Protein AF-A0A4Q5YFW1-F1 (afdb_monomer_lite)

Secondary structure (DSSP, 8-state):
---SSSSSSTTSS-TTSS---HHHHHHHHHHTTS-----S--PPPSS-TT----EEE-TT-SSS-TT----EE---TT-----SS-EEEEEEE-------SSGGGGGG--EEEEEPTTS-EEEEE-PPTT--S--TT-EE--

Structure (mmCIF, N/CA/C/O backbone):
data_AF-A0A4Q5YFW1-F1
#
_entry.id   AF-A0A4Q5YFW1-F1
#
loop_
_atom_site.group_PDB
_atom_site.id
_atom_site.type_symbol
_atom_site.label_atom_id
_atom_site.label_alt_id
_atom_site.label_comp_id
_atom_site.label_asym_id
_atom_site.label_entity_id
_atom_site.label_seq_id
_atom_site.pdbx_PDB_ins_code
_atom_site.Cartn_x
_atom_site.Cartn_y
_atom_site.Cartn_z
_atom_site.occupancy
_atom_site.B_iso_or_equiv
_atom_site.auth_seq_id
_atom_site.auth_comp_id
_atom_site.auth_asym_id
_atom_site.auth_atom_id
_atom_site.pdbx_PDB_model_num
ATOM 1 N N . MET A 1 1 ? 57.303 20.966 5.100 1.00 48.50 1 MET A N 1
ATOM 2 C CA . MET A 1 1 ? 56.445 20.253 4.125 1.00 48.50 1 MET A CA 1
ATOM 3 C C . MET A 1 1 ? 55.727 19.110 4.841 1.00 48.50 1 MET A C 1
ATOM 5 O O . MET A 1 1 ? 56.249 18.009 4.891 1.00 48.50 1 MET A O 1
ATOM 9 N N . ARG A 1 2 ? 54.606 19.377 5.527 1.00 53.91 2 ARG A N 1
ATOM 10 C CA . ARG A 1 2 ? 53.970 18.397 6.439 1.00 53.91 2 ARG A CA 1
ATOM 11 C C . ARG A 1 2 ? 52.435 18.460 6.425 1.00 53.91 2 ARG A C 1
ATOM 13 O O . ARG A 1 2 ? 51.798 18.201 7.434 1.00 53.91 2 ARG A O 1
ATOM 20 N N . TYR A 1 3 ? 51.860 18.816 5.273 1.00 54.12 3 TYR A N 1
ATOM 21 C CA . TYR A 1 3 ? 50.413 18.996 5.085 1.00 54.12 3 TYR A CA 1
ATOM 22 C C . TYR A 1 3 ? 49.908 18.410 3.754 1.00 54.12 3 TYR A C 1
ATOM 24 O O . TYR A 1 3 ? 49.067 19.005 3.096 1.00 54.12 3 TYR A O 1
ATOM 32 N N . VAL A 1 4 ? 50.429 17.256 3.320 1.00 53.16 4 VAL A N 1
ATOM 33 C CA . VAL A 1 4 ? 49.951 16.573 2.090 1.00 53.16 4 VAL A CA 1
ATOM 34 C C . VAL A 1 4 ? 49.457 15.153 2.398 1.00 53.16 4 VAL A C 1
ATOM 36 O O . VAL A 1 4 ? 49.486 14.264 1.562 1.00 53.16 4 VAL A O 1
ATOM 39 N N . TRP A 1 5 ? 49.001 14.914 3.629 1.00 46.31 5 TRP A N 1
ATOM 40 C CA . TRP A 1 5 ? 48.527 13.593 4.061 1.00 46.31 5 TRP A CA 1
ATOM 41 C C . TRP A 1 5 ? 47.205 13.672 4.830 1.00 46.31 5 TRP A C 1
ATOM 43 O O . TRP A 1 5 ? 47.001 12.984 5.817 1.00 46.31 5 TRP A O 1
ATOM 53 N N . PHE A 1 6 ? 46.300 14.557 4.402 1.00 49.78 6 PHE A N 1
ATOM 54 C CA . PHE A 1 6 ? 44.936 14.619 4.950 1.00 49.78 6 PHE A CA 1
ATOM 55 C C . PHE A 1 6 ? 43.827 14.653 3.888 1.00 49.78 6 PHE A C 1
ATOM 57 O O . PHE A 1 6 ? 42.657 14.756 4.236 1.00 49.78 6 PHE A O 1
ATOM 64 N N . LEU A 1 7 ? 44.154 14.507 2.599 1.00 51.06 7 LEU A N 1
ATOM 65 C CA . LEU A 1 7 ? 43.177 14.621 1.504 1.00 51.06 7 LEU A CA 1
ATOM 66 C C . LEU A 1 7 ? 42.871 13.309 0.760 1.00 51.06 7 LEU A C 1
ATOM 68 O O . LEU A 1 7 ? 42.288 13.345 -0.316 1.00 51.06 7 LEU A O 1
ATOM 72 N N . LEU A 1 8 ? 43.219 12.146 1.321 1.00 51.38 8 LEU A N 1
ATOM 73 C CA . LEU A 1 8 ? 43.038 10.847 0.651 1.00 51.38 8 LEU A CA 1
ATOM 74 C C . LEU A 1 8 ? 42.397 9.763 1.537 1.00 51.38 8 LEU A C 1
ATOM 76 O O . LEU A 1 8 ? 42.775 8.601 1.464 1.00 51.38 8 LEU A O 1
ATOM 80 N N . VAL A 1 9 ? 41.417 10.112 2.381 1.00 51.78 9 VAL A N 1
ATOM 81 C CA . VAL A 1 9 ? 40.649 9.096 3.148 1.00 51.78 9 VAL A CA 1
ATOM 82 C C . VAL A 1 9 ? 39.121 9.254 3.044 1.00 51.78 9 VAL A C 1
ATOM 84 O O . VAL A 1 9 ? 38.375 8.368 3.445 1.00 51.78 9 VAL A O 1
ATOM 87 N N . SER A 1 10 ? 38.586 10.311 2.434 1.00 52.56 10 SER A N 1
ATOM 88 C CA . SER A 1 10 ? 37.144 10.605 2.525 1.00 52.56 10 SER A CA 1
ATOM 89 C C . SER A 1 10 ? 36.232 9.981 1.452 1.00 52.56 10 SER A C 1
ATOM 91 O O . SER A 1 10 ? 35.045 10.291 1.445 1.00 52.56 10 SER A O 1
ATOM 93 N N . VAL A 1 11 ? 36.706 9.090 0.567 1.00 52.72 11 VAL A N 1
ATOM 94 C CA . VAL A 1 11 ? 35.897 8.640 -0.599 1.00 52.72 11 VAL A CA 1
ATOM 95 C C . VAL A 1 11 ? 35.418 7.173 -0.543 1.00 52.72 11 VAL A C 1
ATOM 97 O O . VAL A 1 11 ? 34.715 6.725 -1.441 1.00 52.72 11 VAL A O 1
ATOM 100 N N . LEU A 1 12 ? 35.677 6.407 0.525 1.00 51.03 12 LEU A N 1
ATOM 101 C CA . LEU A 1 12 ? 35.387 4.954 0.538 1.00 51.03 12 LEU A CA 1
ATOM 102 C C . LEU A 1 12 ? 34.312 4.456 1.528 1.00 51.03 12 LEU A C 1
ATOM 104 O O . LEU A 1 12 ? 34.336 3.287 1.896 1.00 51.03 12 LEU A O 1
ATOM 108 N N . LEU A 1 13 ? 33.331 5.271 1.944 1.00 48.50 13 LEU A N 1
ATOM 109 C CA . LEU A 1 13 ? 32.327 4.839 2.947 1.00 48.50 13 LEU A CA 1
ATOM 110 C C . LEU A 1 13 ? 30.852 5.168 2.629 1.00 48.50 13 LEU A C 1
ATOM 112 O O . LEU A 1 13 ? 30.085 5.463 3.542 1.00 48.50 13 LEU A O 1
ATOM 116 N N . VAL A 1 14 ? 30.400 5.105 1.368 1.00 51.75 14 VAL A N 1
ATOM 117 C CA . VAL A 1 14 ? 28.965 5.356 1.054 1.00 51.75 14 VAL A CA 1
ATOM 118 C C . VAL A 1 14 ? 28.276 4.224 0.275 1.00 51.75 14 VAL A C 1
ATOM 120 O O . VAL A 1 14 ? 27.097 4.326 -0.056 1.00 51.75 14 VAL A O 1
ATOM 123 N N . SER A 1 15 ? 28.930 3.088 0.020 1.00 48.44 15 SER A N 1
ATOM 124 C CA . SER A 1 15 ? 28.307 2.026 -0.792 1.00 48.44 15 SER A CA 1
ATOM 125 C C . SER A 1 15 ? 27.274 1.147 -0.061 1.00 48.44 15 SER A C 1
ATOM 127 O O . SER A 1 15 ? 26.542 0.426 -0.733 1.00 48.44 15 SER A O 1
ATOM 129 N N . CYS A 1 16 ? 27.112 1.238 1.267 1.00 55.47 16 CYS A N 1
ATOM 130 C CA . CYS A 1 16 ? 26.327 0.243 2.028 1.00 55.47 16 CYS A CA 1
ATOM 131 C C . CYS A 1 16 ? 25.064 0.740 2.767 1.00 55.47 16 CYS A C 1
ATOM 133 O O . CYS A 1 16 ? 24.565 0.035 3.639 1.00 55.47 16 CYS A O 1
ATOM 135 N N . ALA A 1 17 ? 24.508 1.925 2.491 1.00 60.66 17 ALA A N 1
ATOM 136 C CA . ALA A 1 17 ? 23.583 2.535 3.469 1.00 60.66 17 ALA A CA 1
ATOM 137 C C . ALA A 1 17 ? 22.068 2.484 3.173 1.00 60.66 17 ALA A C 1
ATOM 139 O O . ALA A 1 17 ? 21.285 2.978 3.990 1.00 60.66 17 ALA A O 1
ATOM 140 N N . VAL A 1 18 ? 21.617 1.951 2.031 1.00 71.06 18 VAL A N 1
ATOM 141 C CA . VAL A 1 18 ? 20.203 2.103 1.625 1.00 71.06 18 VAL A CA 1
ATOM 142 C C . VAL A 1 18 ? 19.410 0.805 1.745 1.00 71.06 18 VAL A C 1
ATOM 144 O O . VAL A 1 18 ? 18.538 0.708 2.603 1.00 71.06 18 VAL A O 1
ATOM 147 N N . SER A 1 19 ? 19.691 -0.177 0.891 1.00 79.00 19 SER A N 1
ATOM 148 C CA . SER A 1 19 ? 19.055 -1.489 0.939 1.00 79.00 19 SER A CA 1
ATOM 149 C C . SER A 1 19 ? 19.903 -2.506 0.163 1.00 79.00 19 SER A C 1
ATOM 151 O O . SER A 1 19 ? 20.396 -2.189 -0.925 1.00 79.00 19 SER A O 1
ATOM 153 N N . ASN A 1 20 ? 20.075 -3.684 0.760 1.00 83.81 20 ASN A N 1
ATOM 154 C CA . ASN A 1 20 ? 20.799 -4.855 0.270 1.00 83.81 20 ASN A CA 1
ATOM 155 C C . ASN A 1 20 ? 19.856 -5.896 -0.359 1.00 83.81 20 ASN A C 1
ATOM 157 O O . ASN A 1 20 ? 20.295 -6.996 -0.685 1.00 83.81 20 ASN A O 1
ATOM 161 N N . ASN A 1 21 ? 18.573 -5.564 -0.532 1.00 86.88 21 ASN A N 1
ATOM 162 C CA . ASN A 1 21 ? 17.611 -6.447 -1.174 1.00 86.88 21 ASN A CA 1
ATOM 163 C C . ASN A 1 21 ? 18.027 -6.685 -2.635 1.00 86.88 21 ASN A C 1
ATOM 165 O O . ASN A 1 21 ? 18.178 -5.696 -3.360 1.00 86.88 21 ASN A O 1
ATOM 169 N N . PRO A 1 22 ? 18.162 -7.936 -3.108 1.00 86.88 22 PRO A N 1
ATOM 170 C CA . PRO A 1 22 ? 18.521 -8.204 -4.502 1.00 86.88 22 PRO A CA 1
ATOM 171 C C . PRO A 1 22 ? 17.495 -7.639 -5.501 1.00 86.88 22 PRO A C 1
ATOM 173 O O . PRO A 1 22 ? 17.874 -7.163 -6.569 1.00 86.88 22 PRO A O 1
ATOM 176 N N 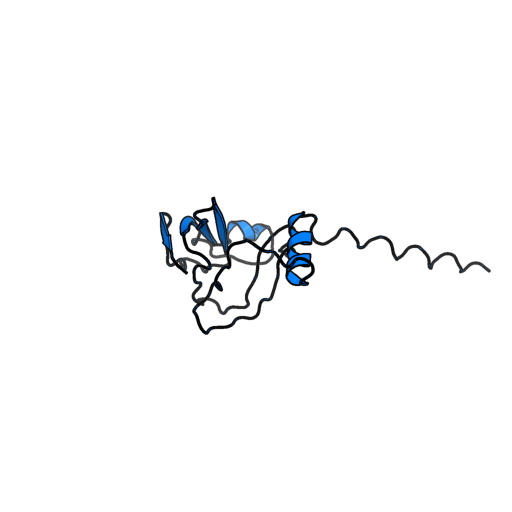. ILE A 1 23 ? 16.214 -7.556 -5.120 1.00 90.06 23 ILE A N 1
ATOM 177 C CA . ILE A 1 23 ? 15.138 -7.000 -5.964 1.00 90.06 23 ILE A CA 1
ATOM 178 C C . ILE A 1 23 ? 15.339 -5.493 -6.203 1.00 90.06 23 ILE A C 1
ATOM 180 O O . ILE A 1 23 ? 14.881 -4.929 -7.194 1.00 90.06 23 ILE A O 1
ATOM 184 N N . ARG A 1 24 ? 16.078 -4.796 -5.331 1.00 91.62 24 ARG A N 1
ATOM 185 C CA . ARG A 1 24 ? 16.334 -3.359 -5.494 1.00 91.62 24 ARG A CA 1
ATOM 186 C C . ARG A 1 24 ? 17.082 -3.041 -6.784 1.00 91.62 24 ARG A C 1
ATOM 188 O O . ARG A 1 24 ? 16.802 -2.009 -7.396 1.00 91.62 24 ARG A O 1
ATOM 195 N N . SER A 1 25 ? 18.085 -3.842 -7.149 1.00 91.19 25 SER A N 1
ATOM 196 C CA . SER A 1 25 ? 18.852 -3.602 -8.378 1.00 91.19 25 SER A CA 1
ATOM 197 C C . SER A 1 25 ? 18.003 -3.845 -9.616 1.00 91.19 25 SER A C 1
ATOM 199 O O . SER A 1 25 ? 18.070 -3.039 -10.538 1.00 91.19 25 SER A O 1
ATOM 201 N N . GLU A 1 26 ? 17.176 -4.886 -9.593 1.00 91.50 26 GLU A N 1
ATOM 202 C CA . GLU A 1 26 ? 16.234 -5.227 -10.659 1.00 91.50 26 GLU A CA 1
ATOM 203 C C . GLU A 1 26 ? 15.217 -4.098 -10.878 1.00 91.50 26 GLU A C 1
ATOM 205 O O . GLU A 1 26 ? 15.186 -3.491 -11.947 1.00 91.50 26 GLU A O 1
ATOM 210 N N . VAL A 1 27 ? 14.510 -3.672 -9.823 1.00 91.31 27 VAL A N 1
ATOM 211 C CA . VAL A 1 27 ? 13.544 -2.558 -9.895 1.00 91.31 27 VAL A CA 1
ATOM 212 C C . VAL A 1 27 ? 14.188 -1.272 -10.415 1.00 91.31 27 VAL A C 1
ATOM 214 O O . VAL A 1 27 ? 13.582 -0.535 -11.187 1.00 91.31 27 VAL A O 1
ATOM 217 N N . ARG A 1 28 ? 15.439 -0.985 -10.038 1.00 91.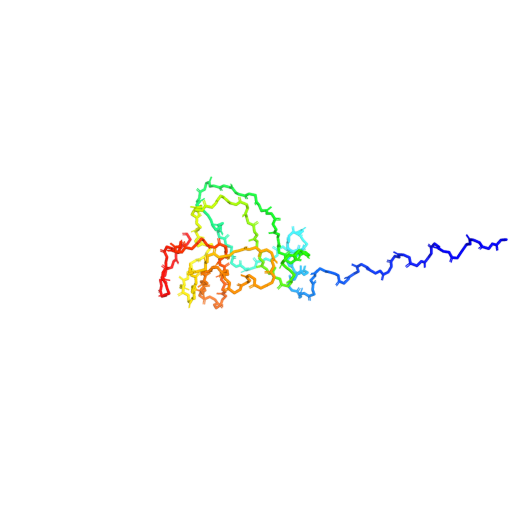19 28 ARG A N 1
ATOM 218 C CA . ARG A 1 28 ? 16.159 0.198 -10.538 1.00 91.19 28 ARG A CA 1
ATOM 219 C C . ARG A 1 28 ? 16.508 0.112 -12.017 1.00 91.19 28 ARG A C 1
ATOM 221 O O . ARG A 1 28 ? 16.576 1.157 -12.660 1.00 91.19 28 ARG A O 1
ATOM 228 N N . ARG A 1 29 ? 16.811 -1.080 -12.527 1.00 93.62 29 ARG A N 1
ATOM 229 C CA . ARG A 1 29 ? 17.115 -1.285 -13.945 1.00 93.62 29 ARG A CA 1
ATOM 230 C C . ARG A 1 29 ? 15.849 -1.146 -14.782 1.00 93.62 29 ARG A C 1
ATOM 232 O O . ARG A 1 29 ? 15.885 -0.384 -15.744 1.00 93.62 29 ARG A O 1
ATOM 239 N N . LEU A 1 30 ? 14.738 -1.735 -14.333 1.00 92.50 30 LEU A N 1
ATOM 240 C CA . LEU A 1 30 ? 13.408 -1.553 -14.927 1.00 92.50 30 LEU A CA 1
ATOM 241 C C . LEU A 1 30 ? 12.997 -0.072 -14.956 1.00 92.50 30 LEU A C 1
ATOM 243 O O . LEU A 1 30 ? 12.702 0.479 -16.010 1.00 92.50 30 LEU A O 1
ATOM 247 N N . GLN A 1 31 ? 13.096 0.634 -13.824 1.00 90.50 31 GLN A N 1
ATOM 248 C CA . GLN A 1 31 ? 12.761 2.067 -13.741 1.00 90.50 31 GLN A CA 1
ATOM 249 C C . GLN A 1 31 ? 13.610 2.964 -14.652 1.00 90.50 31 GLN A C 1
ATOM 251 O O . GLN A 1 31 ? 13.165 4.039 -15.045 1.00 90.50 31 GLN A O 1
ATOM 256 N N . LYS A 1 32 ? 14.851 2.562 -14.942 1.00 93.25 32 LYS A N 1
ATOM 257 C CA . LYS A 1 32 ? 15.756 3.292 -15.839 1.00 93.25 32 LYS A CA 1
ATOM 258 C C . LYS A 1 32 ? 15.609 2.876 -17.303 1.00 93.25 32 LYS A C 1
ATOM 260 O O . LYS A 1 32 ? 16.314 3.439 -18.134 1.00 93.25 32 LYS A O 1
ATOM 265 N N . GLY A 1 33 ? 14.759 1.891 -17.600 1.00 92.00 33 GLY A N 1
ATOM 266 C CA . GLY A 1 33 ? 14.640 1.303 -18.930 1.00 92.00 33 GLY A CA 1
ATOM 267 C C . GLY A 1 33 ? 15.923 0.615 -19.394 1.00 92.00 33 GLY A C 1
ATOM 268 O O . GLY A 1 33 ? 16.218 0.634 -20.579 1.00 92.00 33 GLY A O 1
ATOM 269 N N . VAL A 1 34 ? 16.727 0.082 -18.466 1.00 95.06 34 VAL A N 1
ATOM 270 C CA . VAL A 1 34 ? 17.878 -0.775 -18.808 1.00 95.06 34 VAL A CA 1
ATOM 271 C C . VAL A 1 34 ? 17.393 -2.180 -19.146 1.00 95.06 34 VAL A C 1
ATOM 273 O O . VAL A 1 34 ? 17.884 -2.792 -20.088 1.00 95.06 34 VAL A O 1
ATOM 276 N N . ASP A 1 35 ? 16.437 -2.672 -18.360 1.00 92.06 35 ASP A N 1
ATOM 277 C CA . ASP A 1 35 ? 15.697 -3.890 -18.657 1.00 92.06 35 ASP A CA 1
ATOM 278 C C . ASP A 1 35 ? 14.338 -3.469 -19.227 1.00 92.06 35 ASP A C 1
ATOM 280 O O . ASP A 1 35 ? 13.705 -2.550 -18.700 1.00 92.06 35 ASP A O 1
ATOM 284 N N . HIS A 1 36 ? 13.927 -4.104 -20.323 1.00 86.12 36 HIS A N 1
ATOM 285 C CA . HIS A 1 36 ? 12.694 -3.774 -21.050 1.00 86.12 36 HIS A CA 1
ATOM 286 C C . HIS A 1 36 ? 11.594 -4.824 -20.874 1.00 86.12 36 HIS A C 1
ATOM 288 O O . HIS A 1 36 ? 10.422 -4.516 -21.061 1.00 86.12 36 HIS A O 1
ATOM 294 N N . GLU A 1 37 ? 11.975 -6.044 -20.501 1.00 88.88 37 GLU A N 1
ATOM 295 C CA . GLU A 1 37 ? 11.055 -7.150 -20.275 1.00 88.88 37 GLU A CA 1
ATOM 296 C C . GLU A 1 37 ? 10.628 -7.161 -18.806 1.00 88.88 37 GLU A C 1
ATOM 298 O O . GLU A 1 37 ? 11.439 -7.417 -17.914 1.00 88.88 37 GLU A O 1
ATOM 303 N N . ASP A 1 38 ? 9.349 -6.894 -18.561 1.00 87.75 38 ASP A N 1
ATOM 304 C CA . ASP A 1 38 ? 8.707 -7.063 -17.262 1.00 87.75 38 ASP A CA 1
ATOM 305 C C . ASP A 1 38 ? 7.404 -7.836 -17.465 1.00 87.75 38 ASP A C 1
ATOM 307 O O . ASP A 1 38 ? 6.480 -7.375 -18.133 1.00 87.75 38 ASP A O 1
ATOM 311 N N . THR A 1 39 ? 7.351 -9.042 -16.907 1.00 89.38 39 THR A N 1
ATOM 312 C CA . THR A 1 39 ? 6.163 -9.910 -16.952 1.00 89.38 39 THR A CA 1
ATOM 313 C C . THR A 1 39 ? 5.354 -9.838 -15.660 1.00 89.38 39 THR A C 1
ATOM 315 O O . THR A 1 39 ? 4.391 -10.588 -15.481 1.00 89.38 39 THR A O 1
ATOM 318 N N . SER A 1 40 ? 5.743 -8.956 -14.734 1.00 89.00 40 SER A N 1
ATOM 319 C CA . SER A 1 40 ? 5.017 -8.751 -13.494 1.00 89.00 40 SER A CA 1
ATOM 320 C C . SER A 1 40 ? 3.639 -8.144 -13.757 1.00 89.00 40 SER A C 1
ATOM 322 O O . SER A 1 40 ? 3.368 -7.495 -14.768 1.00 89.00 40 SER A O 1
ATOM 324 N N . TYR A 1 41 ? 2.721 -8.403 -12.831 1.00 93.38 41 TYR A N 1
ATOM 325 C CA . TYR A 1 41 ? 1.373 -7.864 -12.918 1.00 93.38 41 TYR A CA 1
ATOM 326 C C . TYR A 1 41 ? 1.399 -6.330 -12.840 1.00 93.38 41 TYR A C 1
ATOM 328 O O . TYR A 1 41 ? 1.972 -5.766 -11.906 1.00 93.38 41 TYR A O 1
ATOM 336 N N . VAL A 1 42 ? 0.704 -5.662 -13.761 1.00 94.06 42 VAL A N 1
ATOM 337 C CA . VAL A 1 42 ? 0.523 -4.205 -13.734 1.00 94.06 42 VAL A CA 1
ATOM 338 C C . VAL A 1 42 ? -0.560 -3.851 -12.719 1.00 94.06 42 VAL A C 1
ATOM 340 O O . VAL A 1 42 ? -1.739 -4.105 -12.940 1.00 94.06 42 VAL A O 1
ATOM 343 N N . TYR A 1 43 ? -0.146 -3.292 -11.584 1.00 95.44 43 TYR A N 1
ATOM 344 C CA . TYR A 1 43 ? -1.056 -2.833 -10.536 1.00 95.44 43 TYR A CA 1
ATOM 345 C C . TYR A 1 43 ? -1.723 -1.513 -10.923 1.00 95.44 43 TYR A C 1
ATOM 347 O O . TYR A 1 43 ? -1.063 -0.604 -11.433 1.00 95.44 43 TYR A O 1
ATOM 355 N N . ASP A 1 44 ? -2.998 -1.383 -10.573 1.00 96.75 44 ASP A N 1
ATOM 356 C CA . ASP A 1 44 ? -3.697 -0.107 -10.582 1.00 96.75 44 ASP A CA 1
ATOM 357 C C . ASP A 1 44 ? -3.189 0.794 -9.452 1.00 96.75 44 ASP A C 1
ATOM 359 O O . ASP A 1 44 ? -2.535 0.368 -8.490 1.00 96.75 44 ASP A O 1
ATOM 363 N N . LEU A 1 45 ? -3.493 2.085 -9.551 1.00 97.12 45 LEU A N 1
ATOM 364 C CA . LEU A 1 45 ? -3.188 3.017 -8.474 1.00 97.12 45 LEU A CA 1
ATOM 365 C C . LEU A 1 45 ? -4.132 2.757 -7.286 1.00 97.12 45 LEU A C 1
ATOM 367 O O . LEU A 1 45 ? -5.324 2.543 -7.489 1.00 97.12 45 LEU A O 1
ATOM 371 N N . PRO A 1 46 ? -3.650 2.802 -6.028 1.00 97.31 46 PRO A N 1
ATOM 372 C CA . PRO A 1 46 ? -4.439 2.414 -4.853 1.00 97.31 46 PRO A CA 1
ATOM 373 C C . PRO A 1 46 ? -5.432 3.507 -4.405 1.00 97.31 46 PRO A C 1
ATOM 375 O O . PRO A 1 46 ? -5.615 3.761 -3.212 1.00 97.31 46 PRO A O 1
ATOM 378 N N . TYR A 1 47 ? -6.045 4.210 -5.352 1.00 97.44 47 TYR A N 1
ATOM 379 C CA . TYR A 1 47 ? -6.996 5.294 -5.138 1.00 97.44 47 TYR A CA 1
ATOM 380 C C . TYR A 1 47 ? -7.939 5.419 -6.336 1.00 97.44 47 TYR A C 1
ATOM 382 O O . TYR A 1 47 ? -7.699 4.846 -7.389 1.00 97.44 47 TYR A O 1
ATOM 390 N N . GLU A 1 48 ? -9.024 6.170 -6.157 1.00 96.69 48 GLU A N 1
ATOM 391 C CA . GLU A 1 48 ? -10.087 6.301 -7.159 1.00 96.69 48 GLU A CA 1
ATOM 392 C C . GLU A 1 48 ? -9.561 6.778 -8.523 1.00 96.69 48 GLU A C 1
ATOM 394 O O . GLU A 1 48 ? -8.710 7.672 -8.596 1.00 96.69 48 GLU A O 1
ATOM 399 N N . GLU A 1 49 ? -10.111 6.205 -9.596 1.00 95.44 49 GLU A N 1
ATOM 400 C CA . GLU A 1 49 ? -9.796 6.571 -10.977 1.00 95.44 49 GLU A CA 1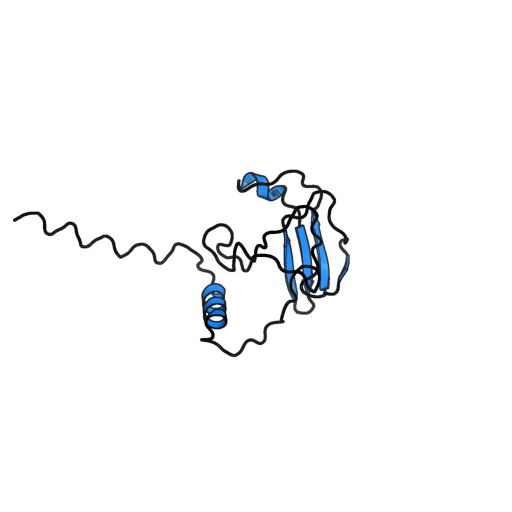
ATOM 401 C C . GLU A 1 49 ? -9.972 8.081 -11.215 1.00 95.44 49 GLU A C 1
ATOM 403 O O . GLU A 1 49 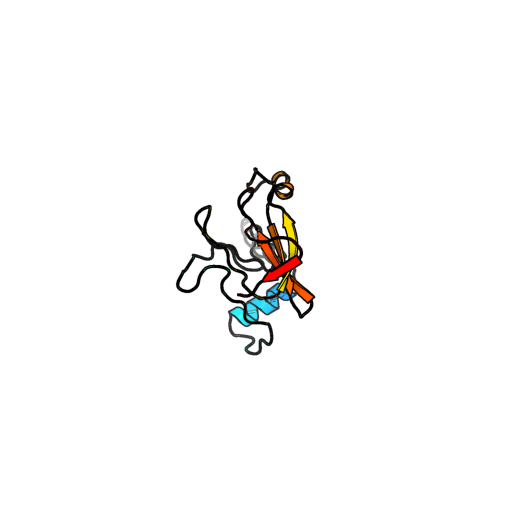? -10.829 8.745 -10.622 1.00 95.44 49 GLU A O 1
ATOM 408 N N . GLY A 1 50 ? -9.102 8.656 -12.047 1.00 96.12 50 GLY A N 1
ATOM 409 C CA . GLY A 1 50 ? -9.085 10.092 -12.336 1.00 96.12 50 GLY A CA 1
ATOM 410 C C . GLY A 1 50 ? -8.505 10.966 -11.217 1.00 96.12 50 GLY A C 1
ATOM 411 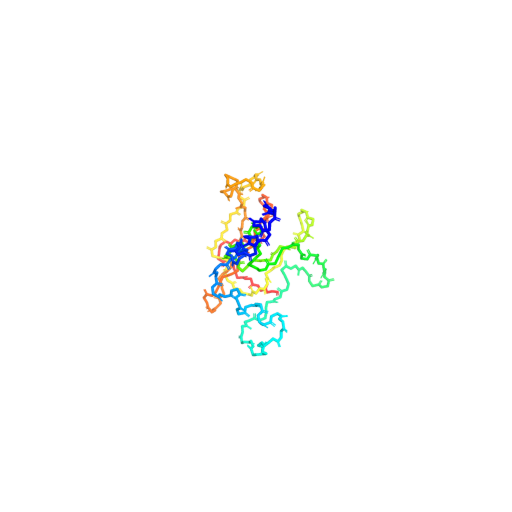O O . GLY A 1 50 ? -8.339 12.172 -11.413 1.00 96.12 50 GLY A O 1
ATOM 412 N N . LYS A 1 51 ? -8.150 10.401 -10.053 1.00 96.81 51 LYS A N 1
ATOM 413 C CA . LYS A 1 51 ? -7.406 11.130 -9.015 1.00 96.81 51 LYS A CA 1
ATOM 414 C C . LYS A 1 51 ? -5.902 11.028 -9.223 1.00 96.81 51 LYS A C 1
ATOM 416 O O . LYS A 1 51 ? -5.385 10.190 -9.954 1.00 96.81 51 LYS A O 1
ATOM 421 N N . SER A 1 52 ? -5.173 11.917 -8.560 1.00 96.62 52 SER A N 1
ATOM 422 C CA . SER A 1 52 ? -3.714 11.908 -8.563 1.00 96.62 52 SER A CA 1
ATOM 423 C C . SER A 1 52 ? -3.182 12.348 -7.212 1.00 96.62 52 SER A C 1
ATOM 425 O O . SER A 1 52 ? -3.651 13.324 -6.622 1.00 96.62 52 SER A O 1
ATOM 427 N N . TYR A 1 53 ? -2.167 11.635 -6.736 1.00 97.88 53 TYR A N 1
ATOM 428 C CA . TYR A 1 53 ? -1.508 11.924 -5.471 1.00 97.88 53 TYR A CA 1
ATOM 429 C C . TYR A 1 53 ? 0.002 11.896 -5.652 1.00 97.88 53 TYR A C 1
ATOM 431 O O . TYR A 1 53 ? 0.556 11.058 -6.362 1.00 97.88 53 TYR A O 1
ATOM 439 N N . ARG A 1 54 ? 0.695 12.810 -4.971 1.00 98.19 54 ARG A N 1
ATOM 440 C CA . ARG A 1 54 ? 2.157 12.855 -5.004 1.00 98.19 54 ARG A CA 1
ATOM 441 C C . ARG A 1 54 ? 2.728 11.641 -4.274 1.00 98.19 54 ARG A C 1
ATOM 443 O O . ARG A 1 54 ? 2.508 11.503 -3.071 1.00 98.19 54 ARG A O 1
ATOM 450 N N . MET A 1 55 ? 3.525 10.832 -4.968 1.00 97.56 55 MET A N 1
ATOM 451 C CA . MET A 1 55 ? 4.386 9.834 -4.334 1.00 97.56 55 MET A CA 1
ATOM 452 C C . MET A 1 55 ? 5.484 10.551 -3.533 1.00 97.56 55 MET A C 1
ATOM 454 O O . MET A 1 55 ? 6.225 11.375 -4.074 1.00 97.56 55 MET A O 1
ATOM 458 N N . VAL A 1 56 ? 5.565 10.275 -2.234 1.00 97.44 56 VAL A N 1
ATOM 459 C CA . VAL A 1 56 ? 6.518 10.910 -1.304 1.00 97.44 56 VAL A CA 1
ATOM 460 C C . VAL A 1 56 ? 7.632 9.974 -0.856 1.00 97.44 56 VAL A C 1
ATOM 462 O O . VAL A 1 56 ? 8.673 10.453 -0.413 1.00 97.44 56 VAL A O 1
ATOM 465 N N . GLN A 1 57 ? 7.453 8.662 -1.011 1.00 96.88 57 GLN A N 1
ATOM 466 C CA . GLN A 1 57 ? 8.493 7.674 -0.750 1.00 96.88 57 GLN A CA 1
ATOM 467 C C . GLN A 1 57 ? 8.350 6.502 -1.721 1.00 96.88 57 GLN A C 1
ATOM 469 O O . GLN A 1 57 ? 7.253 5.989 -1.913 1.00 96.88 57 GLN A O 1
ATOM 474 N N . GLY A 1 58 ? 9.461 6.102 -2.342 1.00 95.06 58 GLY A N 1
ATOM 475 C CA . GLY A 1 58 ? 9.503 5.021 -3.328 1.00 95.06 58 GLY A CA 1
ATOM 476 C C . GLY A 1 58 ? 10.112 3.722 -2.797 1.00 95.06 58 GLY A C 1
ATOM 477 O O . GLY A 1 58 ? 10.541 3.634 -1.638 1.00 95.06 58 GLY A O 1
ATOM 478 N N . TYR A 1 59 ? 10.199 2.738 -3.691 1.00 95.19 59 TYR A N 1
ATOM 479 C CA . TYR A 1 59 ? 10.770 1.421 -3.425 1.00 95.19 59 TYR A CA 1
ATOM 480 C C . TYR A 1 59 ? 12.204 1.486 -2.896 1.00 95.19 59 TYR A C 1
ATOM 482 O O . TYR A 1 59 ? 13.043 2.227 -3.416 1.00 95.19 59 TYR A O 1
ATOM 490 N N . PHE A 1 60 ? 12.495 0.665 -1.883 1.00 94.69 60 PHE A N 1
ATOM 491 C CA . PHE A 1 60 ? 13.845 0.440 -1.361 1.00 94.69 60 PHE A CA 1
ATOM 492 C C . PHE A 1 60 ? 14.609 1.730 -1.014 1.00 94.69 60 PHE A C 1
ATOM 494 O O . PHE A 1 60 ? 15.828 1.816 -1.207 1.00 94.69 60 PHE A O 1
ATOM 501 N N . SER A 1 61 ? 13.892 2.764 -0.560 1.00 92.19 61 SER A N 1
ATOM 502 C CA . SER A 1 61 ? 14.475 4.057 -0.196 1.00 92.19 61 SER A CA 1
ATOM 503 C C . SER A 1 61 ? 15.130 4.026 1.195 1.00 92.19 61 SER A C 1
ATOM 505 O O . SER A 1 61 ? 14.889 3.130 2.004 1.00 92.19 61 SER A O 1
ATOM 507 N N . SER A 1 62 ? 15.989 5.006 1.486 1.00 89.94 62 SER A N 1
ATOM 508 C CA . SER A 1 62 ? 16.841 5.017 2.686 1.00 89.94 62 SER A CA 1
ATOM 509 C C . SER A 1 62 ? 16.132 5.415 3.980 1.00 89.94 62 SER A C 1
ATOM 511 O O . SER A 1 62 ? 16.721 5.250 5.048 1.00 89.94 62 SER A O 1
ATOM 513 N N . PHE A 1 63 ? 14.911 5.948 3.917 1.00 89.38 63 PHE A N 1
ATOM 514 C CA . PHE A 1 63 ? 14.207 6.439 5.099 1.00 89.38 63 PHE A CA 1
ATOM 515 C C . PHE A 1 63 ? 13.543 5.290 5.868 1.00 89.38 63 PHE A C 1
ATOM 517 O O . PHE A 1 63 ? 14.161 4.716 6.769 1.00 89.38 63 PHE A O 1
ATOM 524 N N . THR A 1 64 ? 12.314 4.913 5.505 1.00 90.56 64 THR A N 1
ATOM 525 C CA . THR A 1 64 ? 11.587 3.809 6.154 1.00 90.56 64 THR A CA 1
ATOM 526 C C . THR A 1 64 ? 11.405 2.594 5.250 1.00 90.56 64 THR A C 1
ATOM 528 O O . THR A 1 64 ? 11.102 1.518 5.762 1.00 90.56 64 THR A O 1
ATOM 531 N N . HIS A 1 65 ? 11.649 2.713 3.939 1.00 93.38 65 HIS A N 1
ATOM 532 C CA . HIS A 1 65 ? 11.496 1.613 2.974 1.00 93.38 65 HIS A CA 1
ATOM 533 C C . HIS A 1 65 ? 12.771 0.786 2.747 1.00 93.38 65 HIS A C 1
ATOM 535 O O . HIS A 1 65 ? 12.909 0.129 1.717 1.00 93.38 65 HIS A O 1
ATOM 541 N N . LYS A 1 66 ? 13.696 0.752 3.714 1.00 92.00 66 LYS A N 1
ATOM 542 C CA . LYS A 1 66 ? 14.867 -0.138 3.646 1.00 92.00 66 LYS A CA 1
ATOM 543 C C . LYS A 1 66 ? 14.394 -1.588 3.555 1.00 92.00 66 LYS A C 1
ATOM 545 O O . LYS A 1 66 ? 13.640 -2.026 4.422 1.00 92.00 66 LYS A O 1
ATOM 550 N N . GLU A 1 67 ? 14.828 -2.320 2.530 1.00 92.06 67 GLU A N 1
ATOM 551 C CA . GLU A 1 67 ? 14.381 -3.696 2.250 1.00 92.06 67 GLU A CA 1
ATOM 552 C C . GLU A 1 67 ? 12.879 -3.838 1.941 1.00 92.06 67 GLU A C 1
ATOM 554 O O . GLU A 1 67 ? 12.318 -4.922 2.096 1.00 92.06 67 GLU A O 1
ATOM 559 N N . ARG A 1 68 ? 12.189 -2.758 1.545 1.00 92.94 68 ARG A N 1
ATOM 560 C CA . ARG A 1 68 ? 10.744 -2.784 1.281 1.00 92.94 68 ARG A CA 1
ATOM 561 C C . ARG A 1 68 ? 10.419 -2.302 -0.129 1.00 92.94 68 ARG A C 1
ATOM 563 O O . ARG A 1 68 ? 10.706 -1.158 -0.485 1.00 92.94 68 ARG A O 1
ATOM 570 N N . ALA A 1 69 ? 9.715 -3.142 -0.881 1.00 94.44 69 ALA A N 1
ATOM 571 C CA . ALA A 1 69 ? 8.970 -2.732 -2.064 1.00 94.44 69 ALA A CA 1
ATOM 572 C C . ALA A 1 69 ? 7.655 -2.058 -1.621 1.00 94.44 69 ALA A C 1
ATOM 574 O O . ALA A 1 69 ? 6.593 -2.668 -1.642 1.00 94.44 69 ALA A O 1
ATOM 575 N N . ALA A 1 70 ? 7.749 -0.822 -1.123 1.00 95.94 70 ALA A N 1
ATOM 576 C CA . ALA A 1 70 ? 6.604 -0.016 -0.708 1.00 95.94 70 ALA A CA 1
ATOM 577 C C . ALA A 1 70 ? 6.621 1.370 -1.366 1.00 95.94 70 ALA A C 1
ATOM 579 O O . ALA A 1 70 ? 7.692 1.919 -1.651 1.00 95.94 70 ALA A O 1
ATOM 580 N N . LEU A 1 71 ? 5.428 1.931 -1.558 1.00 97.38 71 LEU A N 1
ATOM 581 C CA . LEU A 1 71 ? 5.192 3.280 -2.064 1.00 97.38 71 LEU A CA 1
ATOM 582 C C . LEU A 1 71 ? 4.307 4.041 -1.080 1.00 97.38 71 LEU A C 1
ATOM 584 O O . LEU A 1 71 ? 3.274 3.523 -0.663 1.00 97.38 71 LEU A O 1
ATOM 588 N N . ASP A 1 72 ? 4.684 5.281 -0.776 1.00 98.00 72 ASP A N 1
ATOM 589 C CA . ASP A 1 72 ? 3.856 6.186 0.020 1.00 98.00 72 ASP A CA 1
ATOM 590 C C . ASP A 1 72 ? 3.322 7.317 -0.849 1.00 98.00 72 ASP A C 1
ATOM 592 O O . ASP A 1 72 ? 4.0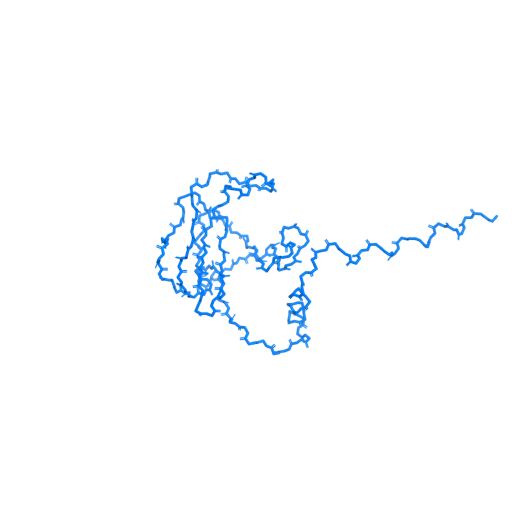84 8.009 -1.533 1.00 98.00 72 ASP A O 1
ATOM 596 N N . PHE A 1 73 ? 2.019 7.564 -0.745 1.00 98.31 73 PHE A N 1
ATOM 597 C CA . PHE A 1 73 ? 1.332 8.667 -1.406 1.00 98.31 73 PHE A CA 1
ATOM 598 C C . PHE A 1 73 ? 0.867 9.696 -0.376 1.00 98.31 73 PHE A C 1
ATOM 600 O O . PHE A 1 73 ? 0.344 9.358 0.687 1.00 98.31 73 PHE A O 1
ATOM 607 N N . LYS A 1 74 ? 1.037 10.985 -0.684 1.00 97.81 74 LYS A N 1
ATOM 608 C CA . LYS A 1 74 ? 0.546 12.071 0.169 1.00 97.81 74 LYS A CA 1
ATOM 609 C C . LYS A 1 74 ? -0.962 12.228 -0.004 1.00 97.81 74 LYS A C 1
ATOM 611 O O . LYS A 1 74 ? -1.410 12.870 -0.950 1.00 97.81 74 LYS A O 1
ATOM 616 N N . MET A 1 75 ? -1.723 11.693 0.944 1.00 97.38 75 MET A N 1
ATOM 617 C CA . MET A 1 75 ? -3.188 11.721 0.949 1.00 97.38 75 MET A CA 1
ATOM 618 C C . MET A 1 75 ? -3.721 12.461 2.185 1.00 97.38 75 MET A C 1
ATOM 620 O O . MET A 1 75 ? -3.065 12.511 3.227 1.00 97.38 75 MET A O 1
ATOM 624 N N . LYS A 1 76 ? -4.916 13.059 2.080 1.00 96.75 76 LYS A N 1
ATOM 625 C CA . LYS A 1 76 ? -5.623 13.614 3.249 1.00 96.75 76 LYS A CA 1
ATOM 626 C C . LYS A 1 76 ? -6.167 12.459 4.095 1.00 96.75 76 LYS A C 1
ATOM 628 O O . LYS A 1 76 ? -6.565 11.434 3.541 1.00 96.75 76 LYS A O 1
ATOM 633 N N . ARG A 1 77 ? -6.230 12.621 5.420 1.00 95.06 77 ARG A N 1
ATOM 634 C CA . ARG A 1 77 ? -6.886 11.637 6.298 1.00 95.06 77 ARG A CA 1
ATOM 635 C C . ARG A 1 77 ? -8.335 11.419 5.846 1.00 95.06 77 ARG A C 1
ATOM 637 O O . ARG A 1 77 ? -8.993 12.383 5.465 1.00 95.06 77 ARG A O 1
ATOM 644 N N . GLY A 1 78 ? -8.792 10.169 5.866 1.00 95.75 78 GLY A N 1
ATOM 645 C CA . GLY A 1 78 ? -10.122 9.785 5.385 1.00 95.75 78 GLY A CA 1
ATOM 646 C C . GLY A 1 78 ? -10.256 9.699 3.862 1.00 95.75 78 GLY A C 1
ATOM 647 O O . GLY A 1 78 ? -11.357 9.474 3.373 1.00 95.75 78 GLY A O 1
ATOM 648 N N . SER A 1 79 ? -9.169 9.870 3.095 1.00 97.06 79 SER A N 1
ATOM 649 C CA . SER A 1 79 ? -9.208 9.592 1.652 1.00 97.06 79 SER A CA 1
ATOM 650 C C . SER A 1 79 ? -9.523 8.117 1.414 1.00 97.06 79 SER A C 1
ATOM 652 O O . SER A 1 79 ? -8.989 7.254 2.112 1.00 97.06 79 SER A O 1
ATOM 654 N N . LYS A 1 80 ? -10.351 7.833 0.405 1.00 96.75 80 LYS A N 1
ATOM 655 C CA . LYS A 1 80 ? -10.646 6.463 -0.012 1.00 96.75 80 LYS A CA 1
ATOM 656 C C . LYS A 1 80 ? -9.392 5.821 -0.609 1.00 96.75 80 LYS A C 1
ATOM 658 O O . LYS A 1 80 ? -8.697 6.443 -1.413 1.00 96.75 80 LYS A O 1
ATOM 663 N N . ILE A 1 81 ? -9.129 4.588 -0.195 1.00 97.62 81 ILE A N 1
ATOM 664 C CA . ILE A 1 81 ? -8.072 3.726 -0.723 1.00 97.62 81 ILE A CA 1
ATOM 665 C C . ILE A 1 81 ? -8.772 2.625 -1.517 1.00 97.62 81 ILE A C 1
ATOM 667 O O . ILE A 1 81 ? -9.731 2.035 -1.018 1.00 97.62 81 ILE A O 1
ATOM 671 N N . CYS A 1 82 ? -8.304 2.368 -2.734 1.00 98.06 82 CYS A N 1
ATOM 672 C CA . CYS A 1 82 ? -8.815 1.296 -3.590 1.00 98.06 82 CYS A CA 1
ATOM 673 C C . CYS A 1 82 ? -7.816 0.136 -3.632 1.00 98.06 82 CYS A C 1
ATOM 675 O O . CYS A 1 82 ? -6.620 0.324 -3.385 1.00 98.06 82 CYS A O 1
ATOM 677 N N . ALA A 1 83 ? -8.299 -1.071 -3.926 1.00 98.25 83 ALA A N 1
ATOM 678 C CA . ALA A 1 83 ? -7.415 -2.205 -4.146 1.00 98.25 83 ALA A CA 1
ATOM 679 C C . ALA A 1 83 ? -6.620 -1.972 -5.439 1.00 98.25 83 ALA A C 1
ATOM 681 O O . ALA A 1 83 ? -7.199 -1.770 -6.489 1.00 98.25 83 ALA A O 1
ATOM 682 N N . ALA A 1 84 ? -5.294 -2.033 -5.378 1.00 98.00 84 ALA A N 1
ATOM 683 C CA . ALA A 1 84 ? -4.432 -1.916 -6.556 1.00 98.00 84 ALA A CA 1
ATOM 684 C C . ALA A 1 84 ? -4.459 -3.174 -7.449 1.00 98.00 84 ALA A C 1
ATOM 686 O O . ALA A 1 84 ? -3.950 -3.180 -8.565 1.00 98.00 84 ALA A O 1
ATOM 687 N N . ARG A 1 85 ? -4.975 -4.289 -6.920 1.00 98.12 85 ARG A N 1
ATOM 688 C CA . ARG A 1 85 ? -5.116 -5.570 -7.615 1.00 98.12 85 ARG A CA 1
ATOM 689 C C . ARG A 1 85 ? -6.148 -6.427 -6.898 1.00 98.12 85 ARG A C 1
ATOM 691 O O . ARG A 1 85 ? -6.198 -6.442 -5.665 1.00 98.12 85 ARG A O 1
ATOM 698 N N . GLY A 1 86 ? -6.922 -7.181 -7.674 1.00 98.44 86 GLY A N 1
ATOM 699 C CA . GLY A 1 86 ? -7.942 -8.083 -7.148 1.00 98.44 86 GLY A CA 1
ATOM 700 C C . GLY A 1 86 ? -7.364 -9.222 -6.304 1.00 98.44 86 GLY A C 1
ATOM 701 O O . GLY A 1 86 ? -6.221 -9.650 -6.490 1.00 98.44 86 GLY A O 1
ATOM 702 N N . GLY A 1 87 ? -8.153 -9.716 -5.356 1.00 98.50 87 GLY A N 1
ATOM 703 C CA . GLY A 1 87 ? -7.734 -10.781 -4.449 1.00 98.50 87 GLY A CA 1
ATOM 704 C C . GLY A 1 87 ? -8.663 -10.941 -3.255 1.00 98.50 87 GLY A C 1
ATOM 705 O O . GLY A 1 87 ? -9.770 -10.406 -3.246 1.00 98.50 87 GLY A O 1
ATOM 706 N N . VAL A 1 88 ? -8.194 -11.667 -2.242 1.00 98.81 88 VAL A N 1
ATOM 707 C CA . VAL A 1 88 ? -8.940 -11.930 -1.004 1.00 98.81 88 VAL A CA 1
ATOM 708 C C . VAL A 1 88 ? -8.255 -11.246 0.171 1.00 98.81 88 VAL A C 1
ATOM 710 O O . VAL A 1 88 ? -7.036 -11.352 0.337 1.00 98.81 88 VAL A O 1
ATOM 713 N N . VAL A 1 89 ? -9.025 -10.554 1.007 1.00 98.88 89 VAL A N 1
ATOM 714 C CA . VAL A 1 89 ? -8.520 -9.971 2.254 1.00 98.88 89 VAL A CA 1
ATOM 715 C C . VAL A 1 89 ? -8.204 -11.097 3.235 1.00 98.88 89 VAL A C 1
ATOM 717 O O . VAL A 1 89 ? -9.097 -11.789 3.713 1.00 98.88 89 VAL A O 1
ATOM 720 N N . ILE A 1 90 ? -6.924 -11.282 3.559 1.00 98.75 90 ILE A N 1
ATOM 721 C CA . ILE A 1 90 ? -6.475 -12.374 4.442 1.00 98.75 90 ILE A CA 1
ATOM 722 C C . ILE A 1 90 ? -6.143 -11.909 5.856 1.00 98.75 90 ILE A C 1
ATOM 724 O O . ILE A 1 90 ? -6.091 -12.719 6.779 1.00 98.75 90 ILE A O 1
ATOM 728 N N . ARG A 1 91 ? -5.854 -10.616 6.038 1.00 98.62 91 ARG A N 1
ATOM 729 C CA . ARG A 1 91 ? -5.525 -10.028 7.341 1.00 98.62 91 ARG A CA 1
ATOM 730 C C . ARG A 1 91 ? -5.934 -8.568 7.365 1.00 98.62 91 ARG A C 1
ATOM 732 O O . ARG A 1 91 ? -5.729 -7.856 6.385 1.00 98.62 91 ARG A O 1
ATOM 739 N N . MET A 1 92 ? -6.381 -8.105 8.521 1.00 98.44 92 MET A N 1
ATOM 740 C CA . MET A 1 92 ? -6.608 -6.689 8.769 1.00 98.44 92 MET A CA 1
ATOM 741 C C . MET A 1 92 ? -6.354 -6.341 10.231 1.00 98.44 92 MET A C 1
ATOM 743 O O . MET A 1 92 ? -6.336 -7.215 11.099 1.00 98.44 92 MET A O 1
ATOM 747 N N . LYS A 1 93 ? -6.147 -5.053 10.481 1.00 98.31 93 LYS A N 1
ATOM 748 C CA . LYS A 1 93 ? -6.118 -4.442 11.805 1.00 98.31 93 LYS A CA 1
ATOM 749 C C . LYS A 1 93 ? -6.579 -2.996 11.662 1.00 98.31 93 LYS A C 1
ATOM 751 O O . LYS A 1 93 ? -6.001 -2.272 10.856 1.00 98.31 93 LYS A O 1
ATOM 756 N N . GLU A 1 94 ? -7.542 -2.566 12.467 1.00 98.00 94 GLU A N 1
ATOM 757 C CA . GLU A 1 94 ? -8.080 -1.197 12.410 1.00 98.00 94 GLU A CA 1
ATOM 758 C C . GLU A 1 94 ? -8.329 -0.540 13.773 1.00 98.00 94 GLU A C 1
ATOM 760 O O . GLU A 1 94 ? -8.661 0.636 13.847 1.00 98.00 94 GLU A O 1
ATOM 765 N N . ASP A 1 95 ? -8.092 -1.259 14.864 1.00 98.06 95 ASP A N 1
ATOM 766 C CA . ASP A 1 95 ? -8.313 -0.813 16.244 1.00 98.06 95 ASP A CA 1
ATOM 767 C C . ASP A 1 95 ? -7.255 0.191 16.752 1.00 98.06 95 ASP A C 1
ATOM 769 O O . ASP A 1 95 ? -7.372 0.750 17.842 1.00 98.06 95 ASP A O 1
ATOM 773 N N . GLY A 1 96 ? -6.193 0.429 15.979 1.00 97.44 96 GLY A N 1
ATOM 774 C CA . GLY A 1 96 ? -5.087 1.299 16.358 1.00 97.44 96 GLY A CA 1
ATOM 775 C C . GLY A 1 96 ? -5.447 2.780 16.303 1.00 97.44 96 GLY A C 1
ATOM 776 O O . GLY A 1 96 ? -5.893 3.296 15.281 1.00 97.44 96 GLY A O 1
ATOM 777 N N . ASP A 1 97 ? -5.172 3.490 17.390 1.00 96.50 97 ASP A N 1
ATOM 778 C CA . ASP A 1 97 ? -5.500 4.904 17.591 1.00 96.50 97 ASP A CA 1
ATOM 779 C C . ASP A 1 97 ? -4.257 5.812 17.691 1.00 96.50 97 ASP A C 1
ATOM 781 O O . ASP A 1 97 ? -4.362 7.027 17.870 1.00 96.50 97 ASP A O 1
ATOM 785 N N . ARG A 1 98 ? -3.059 5.236 17.537 1.00 94.94 98 ARG A N 1
ATOM 786 C CA . ARG A 1 98 ? -1.764 5.922 17.656 1.00 94.94 98 ARG A CA 1
ATOM 787 C C . ARG A 1 98 ? -0.922 5.730 16.402 1.00 94.94 98 ARG A C 1
ATOM 789 O O . ARG A 1 98 ? -0.904 4.662 15.803 1.00 94.94 98 ARG A O 1
ATOM 796 N N . GLY A 1 99 ? -0.139 6.749 16.051 1.00 91.62 99 GLY A N 1
ATOM 797 C CA . GLY A 1 99 ? 0.754 6.713 14.894 1.00 91.62 99 GLY A CA 1
ATOM 798 C C . GLY A 1 99 ? 1.976 7.609 15.062 1.00 91.62 99 GLY A C 1
ATOM 799 O O . GLY A 1 99 ? 2.024 8.466 15.944 1.00 91.62 99 GLY A O 1
ATOM 800 N N . GLY A 1 100 ? 2.993 7.383 14.233 1.00 92.75 100 GLY A N 1
ATOM 801 C CA . GLY A 1 100 ? 4.210 8.190 14.193 1.00 92.75 100 GLY A CA 1
ATOM 802 C C . GLY A 1 100 ? 5.449 7.385 13.808 1.00 92.75 100 GLY A C 1
ATOM 803 O O . GLY A 1 100 ? 5.409 6.164 13.684 1.00 92.75 100 GLY A O 1
ATOM 804 N N . LEU A 1 101 ? 6.579 8.080 13.666 1.00 91.50 101 LEU A N 1
ATOM 805 C CA . LEU A 1 101 ? 7.841 7.501 13.180 1.00 91.50 101 LEU A CA 1
ATOM 806 C C . LEU A 1 101 ? 8.568 6.614 14.207 1.00 91.50 101 LEU A C 1
ATOM 808 O O . LEU A 1 101 ? 9.504 5.891 13.871 1.00 91.50 101 LEU A O 1
ATOM 812 N N . LYS A 1 102 ? 8.176 6.669 15.486 1.00 93.69 102 LYS A N 1
ATOM 813 C CA . LYS A 1 102 ? 8.851 5.917 16.554 1.00 93.69 102 LYS A CA 1
ATOM 814 C C . LYS A 1 102 ? 8.549 4.423 16.414 1.00 93.69 102 LYS A C 1
ATOM 816 O O . LYS A 1 102 ? 7.389 4.032 16.391 1.00 93.69 102 LYS A O 1
ATOM 821 N N . ARG A 1 103 ? 9.581 3.571 16.470 1.00 91.00 103 ARG A N 1
ATOM 822 C CA . ARG A 1 103 ? 9.461 2.100 16.344 1.00 91.00 103 ARG A CA 1
ATOM 823 C C . ARG A 1 103 ? 8.385 1.479 17.245 1.00 91.00 103 ARG A C 1
ATOM 825 O O . ARG A 1 103 ? 7.668 0.591 16.799 1.00 91.00 103 ARG A O 1
ATOM 832 N N . LYS A 1 104 ? 8.235 1.972 18.480 1.00 94.19 104 LYS A N 1
ATOM 833 C CA . LYS A 1 104 ? 7.219 1.499 19.442 1.00 94.19 104 LYS A CA 1
ATOM 834 C C . LYS A 1 104 ? 5.769 1.697 18.982 1.00 94.19 104 LYS A C 1
ATOM 836 O O . LYS A 1 104 ? 4.873 1.061 19.517 1.00 94.19 104 LYS A O 1
ATOM 841 N N . LEU A 1 105 ? 5.538 2.580 18.011 1.00 95.00 105 LEU A N 1
ATOM 842 C CA . LEU A 1 105 ? 4.213 2.867 17.465 1.00 95.00 105 LEU A CA 1
ATOM 843 C C . LEU A 1 105 ? 3.820 1.895 16.344 1.00 95.00 105 LEU A C 1
ATOM 845 O O . LEU A 1 105 ? 2.658 1.859 15.964 1.00 95.00 105 LEU A O 1
ATOM 849 N N . ARG A 1 106 ? 4.750 1.060 15.854 1.00 92.00 106 ARG A N 1
ATOM 850 C CA . ARG A 1 106 ? 4.488 0.100 14.769 1.00 92.00 106 ARG A CA 1
ATOM 851 C C . ARG A 1 106 ? 3.359 -0.877 15.105 1.00 92.00 106 ARG A C 1
ATOM 853 O O . ARG A 1 106 ? 2.577 -1.200 14.223 1.00 92.00 106 ARG A O 1
ATOM 860 N N . ALA A 1 107 ? 3.256 -1.307 16.363 1.00 94.75 107 ALA A N 1
ATOM 861 C CA . ALA A 1 107 ? 2.205 -2.222 16.815 1.00 94.75 107 ALA A CA 1
ATOM 862 C C . ALA A 1 107 ? 0.788 -1.627 16.710 1.00 94.75 107 ALA A C 1
ATOM 864 O O . ALA A 1 107 ? -0.177 -2.376 16.669 1.00 94.75 107 ALA A O 1
ATOM 865 N N . TYR A 1 108 ? 0.663 -0.298 16.634 1.00 96.88 108 TYR A N 1
ATOM 866 C CA . TYR A 1 108 ? -0.616 0.402 16.504 1.00 96.88 108 TYR A CA 1
ATOM 867 C C . TYR A 1 108 ? -0.980 0.695 15.044 1.00 96.88 108 TYR A C 1
ATOM 869 O O . TYR A 1 108 ? -2.077 1.168 14.783 1.00 96.88 108 TYR A O 1
ATOM 877 N N . GLY A 1 109 ? -0.085 0.427 14.088 1.00 97.00 109 GLY A N 1
ATOM 878 C CA . GLY A 1 109 ? -0.346 0.683 12.676 1.00 97.00 109 GLY A CA 1
ATOM 879 C C . GLY A 1 109 ? -1.477 -0.196 12.154 1.00 97.00 109 GLY A C 1
ATOM 880 O O . GLY A 1 109 ? -1.388 -1.419 12.231 1.00 97.00 109 GLY A O 1
ATOM 881 N N . ASN A 1 110 ? -2.513 0.433 11.612 1.00 98.38 110 ASN A N 1
ATOM 882 C CA . ASN A 1 110 ? -3.630 -0.254 10.978 1.00 98.38 110 ASN A CA 1
ATOM 883 C C . ASN A 1 110 ? -3.300 -0.606 9.531 1.00 98.38 110 ASN A C 1
ATOM 885 O O . ASN A 1 110 ? -2.572 0.133 8.851 1.00 98.38 110 ASN A O 1
ATOM 889 N N . TYR A 1 111 ? -3.833 -1.737 9.083 1.00 98.56 111 TYR A N 1
ATOM 890 C CA . TYR A 1 111 ? -3.536 -2.295 7.779 1.00 98.56 111 TYR A CA 1
ATOM 891 C C . TYR A 1 111 ? -4.633 -3.215 7.250 1.00 98.56 111 TYR A C 1
ATOM 893 O O . TYR A 1 111 ? -5.409 -3.788 8.012 1.00 98.56 111 TYR A O 1
ATOM 901 N N . VAL A 1 112 ? -4.610 -3.419 5.936 1.00 98.81 112 VAL A N 1
ATOM 902 C CA . VAL A 1 112 ? -5.332 -4.475 5.216 1.00 98.81 112 VAL A CA 1
ATOM 903 C C . VAL A 1 112 ? -4.315 -5.205 4.341 1.00 98.81 112 VAL A C 1
ATOM 905 O O . VAL A 1 112 ? -3.488 -4.562 3.696 1.00 98.81 112 VAL A O 1
ATOM 908 N N . ILE A 1 113 ? -4.336 -6.538 4.336 1.00 98.75 113 ILE A N 1
ATOM 909 C CA . ILE A 1 113 ? -3.486 -7.374 3.480 1.00 98.75 113 ILE A CA 1
ATOM 910 C C . ILE A 1 113 ? -4.371 -8.179 2.534 1.00 98.75 113 ILE A C 1
ATOM 912 O O . ILE A 1 113 ? -5.206 -8.967 2.985 1.00 98.75 113 ILE A O 1
ATOM 916 N N . ILE A 1 114 ? -4.131 -8.021 1.235 1.00 98.81 114 ILE A N 1
ATOM 917 C CA . ILE A 1 114 ? -4.799 -8.766 0.167 1.00 98.81 114 ILE A CA 1
ATOM 918 C C . ILE A 1 114 ? -3.841 -9.835 -0.359 1.00 98.81 114 ILE A C 1
ATOM 920 O O . ILE A 1 114 ? -2.680 -9.548 -0.649 1.00 98.81 114 ILE A O 1
ATOM 924 N N . GLN A 1 115 ? -4.335 -11.064 -0.475 1.00 98.75 115 GLN A N 1
ATOM 925 C CA . GLN A 1 115 ? -3.683 -12.178 -1.154 1.00 98.75 115 GLN A CA 1
ATOM 926 C C . GLN A 1 115 ? -4.177 -12.245 -2.600 1.00 98.75 115 GLN A C 1
ATOM 928 O O . GLN A 1 115 ? -5.383 -12.316 -2.844 1.00 98.75 115 GLN A O 1
ATOM 933 N N . HIS A 1 116 ? -3.248 -12.245 -3.549 1.00 98.50 116 HIS A N 1
ATOM 934 C CA . HIS A 1 116 ? -3.533 -12.372 -4.976 1.00 98.50 116 HIS A CA 1
ATOM 935 C C . HIS A 1 116 ? -3.460 -13.835 -5.432 1.00 98.50 116 HIS A C 1
ATOM 937 O O . HIS A 1 116 ? -2.929 -14.693 -4.719 1.00 98.50 116 HIS A O 1
ATOM 943 N N . ALA A 1 117 ? -3.983 -14.108 -6.631 1.00 97.50 117 ALA A N 1
ATOM 944 C CA . ALA A 1 117 ? -4.071 -15.456 -7.202 1.00 97.50 117 ALA A CA 1
ATOM 945 C C . ALA A 1 117 ? -2.701 -16.122 -7.433 1.00 97.50 117 ALA A C 1
ATOM 947 O O . ALA A 1 117 ? -2.578 -17.336 -7.314 1.00 97.50 117 ALA A O 1
ATOM 948 N N . ASP A 1 118 ? -1.657 -15.334 -7.696 1.00 96.69 118 ASP A N 1
ATOM 949 C CA . ASP A 1 118 ? -0.270 -15.799 -7.866 1.00 96.69 118 ASP A CA 1
ATOM 950 C C . ASP A 1 118 ? 0.477 -15.991 -6.532 1.00 96.69 118 ASP A C 1
ATOM 952 O O . ASP A 1 118 ? 1.702 -16.064 -6.493 1.00 96.69 118 ASP A O 1
ATOM 956 N N . SER A 1 119 ? -0.249 -16.039 -5.413 1.00 96.44 119 SER A N 1
ATOM 957 C CA . SER A 1 119 ? 0.300 -16.108 -4.056 1.00 96.44 119 SER A CA 1
ATOM 958 C C . SER A 1 119 ? 1.103 -14.875 -3.594 1.00 96.44 119 SER A C 1
ATOM 960 O O . SER A 1 119 ? 1.546 -14.841 -2.439 1.00 96.44 119 SER A O 1
ATOM 962 N N . SER A 1 120 ? 1.201 -13.807 -4.394 1.00 96.75 120 SER A N 1
ATOM 963 C CA . SER A 1 120 ? 1.741 -12.514 -3.946 1.00 96.75 120 SER A CA 1
ATOM 964 C C . SER A 1 120 ? 0.755 -11.758 -3.044 1.00 96.75 120 SER A C 1
ATOM 966 O O . SER A 1 120 ? -0.443 -12.048 -3.012 1.00 96.75 120 SER A O 1
ATOM 968 N N . ARG A 1 121 ? 1.252 -10.790 -2.263 1.00 97.94 121 ARG A N 1
ATOM 969 C CA . ARG A 1 121 ? 0.441 -10.024 -1.303 1.00 97.94 121 ARG A CA 1
ATOM 970 C C . ARG A 1 121 ? 0.676 -8.529 -1.439 1.00 97.94 121 ARG A C 1
ATOM 972 O O . ARG A 1 121 ? 1.826 -8.093 -1.421 1.00 97.94 121 ARG A O 1
ATOM 979 N N . ALA A 1 122 ? -0.404 -7.756 -1.427 1.00 97.81 122 ALA A N 1
ATOM 980 C CA . ALA A 1 122 ? -0.363 -6.307 -1.264 1.00 97.81 122 ALA A CA 1
ATOM 981 C C . ALA A 1 122 ? -0.780 -5.922 0.160 1.00 97.81 122 ALA A C 1
ATOM 983 O O . ALA A 1 122 ? -1.752 -6.451 0.703 1.00 97.81 122 ALA A O 1
ATOM 984 N N . GLY A 1 123 ? -0.040 -4.996 0.769 1.00 98.25 123 GLY A N 1
ATOM 985 C CA . GLY A 1 123 ? -0.349 -4.455 2.090 1.00 98.25 123 GLY A CA 1
ATOM 986 C C . GLY A 1 123 ? -0.639 -2.963 2.026 1.00 98.25 123 GLY A C 1
ATOM 987 O O . GLY A 1 123 ? 0.181 -2.195 1.531 1.00 98.25 123 GLY A O 1
ATOM 988 N N . TYR A 1 124 ? -1.773 -2.563 2.586 1.00 98.38 124 TYR A N 1
ATOM 989 C CA . TYR A 1 124 ? -2.228 -1.180 2.678 1.00 98.38 124 TYR A CA 1
ATOM 990 C C . TYR A 1 124 ? -2.058 -0.746 4.124 1.00 98.38 124 TYR A C 1
ATOM 992 O O . TYR A 1 124 ? -2.559 -1.415 5.024 1.00 98.38 124 TYR A O 1
ATOM 1000 N N . TRP A 1 125 ? -1.323 0.337 4.352 1.00 97.69 125 TRP A N 1
ATOM 1001 C CA . TRP A 1 125 ? -0.950 0.813 5.685 1.00 97.69 125 TRP A CA 1
ATOM 1002 C C . TRP A 1 125 ? -1.474 2.224 5.929 1.00 97.69 125 TRP A C 1
ATOM 1004 O O . TRP A 1 125 ? -1.966 2.887 5.021 1.00 97.69 125 TRP A O 1
ATOM 1014 N N . HIS A 1 126 ? -1.339 2.689 7.172 1.00 96.56 126 HIS A N 1
ATOM 1015 C CA . HIS A 1 126 ? -1.772 4.023 7.604 1.00 96.56 126 HIS A CA 1
ATOM 1016 C C . HIS A 1 126 ? -3.290 4.240 7.528 1.00 96.56 126 HIS A C 1
ATOM 1018 O O . HIS A 1 126 ? -3.755 5.380 7.487 1.00 96.56 126 HIS A O 1
ATOM 1024 N N . ILE A 1 127 ? -4.055 3.147 7.574 1.00 97.25 127 ILE A N 1
ATOM 1025 C CA . ILE A 1 127 ? -5.515 3.183 7.636 1.00 97.25 127 ILE A CA 1
ATOM 1026 C C . ILE A 1 127 ? -5.929 3.877 8.940 1.00 97.25 127 ILE A C 1
ATOM 1028 O O . ILE A 1 127 ? -5.309 3.706 9.994 1.00 97.25 127 ILE A O 1
ATOM 1032 N N . GLN A 1 128 ? -6.947 4.729 8.877 1.00 96.12 128 GLN A N 1
ATOM 1033 C CA . GLN A 1 128 ? -7.461 5.370 10.084 1.00 96.12 128 GLN A CA 1
ATOM 1034 C C . GLN A 1 128 ? -8.132 4.341 11.004 1.00 96.12 128 GLN A C 1
ATOM 1036 O O . GLN A 1 128 ? -8.488 3.254 10.560 1.00 96.12 128 GLN A O 1
ATOM 1041 N N . LYS A 1 129 ? -8.271 4.675 12.289 1.00 97.75 129 LYS A N 1
ATOM 1042 C CA . LYS A 1 129 ? -8.994 3.823 13.234 1.00 97.75 129 LYS A CA 1
ATOM 1043 C C . LYS A 1 129 ? -10.417 3.567 12.725 1.00 97.75 129 LYS A C 1
ATOM 1045 O O . LYS A 1 129 ? -11.037 4.528 12.266 1.00 97.75 129 LYS A O 1
ATOM 1050 N N . ASP A 1 130 ? -10.874 2.319 12.796 1.00 97.75 130 ASP A N 1
ATOM 1051 C CA . ASP A 1 130 ? -12.218 1.883 12.378 1.00 97.75 130 ASP A CA 1
ATOM 1052 C C . ASP A 1 130 ? -12.558 2.326 10.936 1.00 97.75 130 ASP A C 1
ATOM 1054 O O . ASP A 1 130 ? -13.664 2.764 10.623 1.00 97.75 130 ASP A O 1
ATOM 1058 N N . GLY A 1 131 ? -11.534 2.355 10.075 1.00 97.38 131 GLY A N 1
ATOM 1059 C CA . GLY A 1 131 ? -11.603 2.914 8.728 1.00 97.38 131 GLY A CA 1
ATOM 1060 C C . GLY A 1 131 ? -11.534 1.886 7.607 1.00 97.38 131 GLY A C 1
ATOM 1061 O O . GLY A 1 131 ? -11.499 2.297 6.444 1.00 97.38 131 GLY A O 1
ATOM 1062 N N . ALA A 1 132 ? -11.441 0.589 7.912 1.00 97.75 132 ALA A N 1
ATOM 1063 C CA . ALA A 1 132 ? -11.477 -0.430 6.874 1.00 97.75 132 ALA A CA 1
ATOM 1064 C C . ALA A 1 132 ? -12.904 -0.548 6.317 1.00 97.75 132 ALA A C 1
ATOM 1066 O O . ALA A 1 132 ? -13.883 -0.546 7.054 1.00 97.75 132 ALA A O 1
ATOM 1067 N N . LEU A 1 133 ? -13.021 -0.642 4.991 1.00 98.00 133 LEU A N 1
ATOM 1068 C CA . LEU A 1 133 ? -14.306 -0.823 4.298 1.00 98.00 133 LEU A CA 1
ATOM 1069 C C . LEU A 1 133 ? -14.539 -2.283 3.876 1.00 98.00 133 LEU A C 1
ATOM 1071 O O . LEU A 1 133 ? -15.418 -2.558 3.067 1.00 98.00 133 LEU A O 1
ATOM 1075 N N . VAL A 1 134 ? -13.697 -3.192 4.369 1.00 98.38 134 VAL A N 1
ATOM 1076 C CA . VAL A 1 134 ? -13.650 -4.614 4.014 1.00 98.38 134 VAL A CA 1
ATOM 1077 C C . VAL A 1 134 ? -13.324 -5.439 5.254 1.00 98.38 134 VAL A C 1
ATOM 1079 O O . VAL A 1 134 ? -12.655 -4.946 6.163 1.00 98.38 134 VAL A O 1
ATOM 1082 N N . ASN A 1 135 ? -13.736 -6.701 5.247 1.00 98.56 135 ASN A N 1
ATOM 1083 C CA . ASN A 1 135 ? -13.477 -7.696 6.280 1.00 98.56 135 ASN A CA 1
ATOM 1084 C C . ASN A 1 135 ? -12.551 -8.808 5.771 1.00 98.56 135 ASN A C 1
ATOM 1086 O O . ASN A 1 135 ? -12.389 -9.021 4.569 1.00 98.56 135 ASN A O 1
ATOM 1090 N N . VAL A 1 136 ? -11.945 -9.561 6.695 1.00 98.81 136 VAL A N 1
ATOM 1091 C CA . VAL A 1 136 ? -11.230 -10.798 6.341 1.00 98.81 136 VAL A CA 1
ATOM 1092 C C . VAL A 1 136 ? -12.195 -11.766 5.653 1.00 98.81 136 VAL A C 1
ATOM 1094 O O . VAL A 1 136 ? -13.260 -12.058 6.185 1.00 98.81 136 VAL A O 1
ATOM 1097 N N . GLY A 1 137 ? -11.794 -12.279 4.489 1.00 98.75 137 GLY A N 1
ATOM 1098 C CA . GLY A 1 137 ? -12.610 -13.137 3.627 1.00 98.75 137 GLY A CA 1
ATOM 1099 C C . GLY A 1 137 ? -13.230 -12.411 2.432 1.00 98.75 137 GLY A C 1
ATOM 1100 O O . GLY A 1 137 ? -13.575 -13.072 1.451 1.00 98.75 137 GLY A O 1
ATOM 1101 N N . ASP A 1 138 ? -13.302 -11.078 2.452 1.00 98.81 138 ASP A N 1
ATOM 1102 C CA . ASP A 1 138 ? -13.872 -10.321 1.339 1.00 98.81 138 ASP A CA 1
ATOM 1103 C C . ASP A 1 138 ? -13.013 -10.460 0.079 1.00 98.81 138 ASP A C 1
ATOM 1105 O O . ASP A 1 138 ? -11.779 -10.368 0.111 1.00 98.81 138 ASP A O 1
ATOM 1109 N N . THR A 1 139 ? -13.687 -10.657 -1.054 1.00 98.69 139 THR A N 1
ATOM 1110 C CA . THR A 1 139 ? -13.065 -10.583 -2.377 1.00 98.69 139 THR A CA 1
ATOM 1111 C C . THR A 1 139 ? -13.159 -9.156 -2.888 1.00 98.69 139 THR A C 1
ATOM 1113 O O . THR A 1 139 ? -14.243 -8.579 -2.941 1.00 98.69 139 THR A O 1
ATOM 1116 N N . VAL A 1 140 ? -12.029 -8.603 -3.311 1.00 98.31 140 VAL A N 1
ATOM 1117 C CA . VAL A 1 140 ? -11.944 -7.248 -3.854 1.00 98.31 140 VAL A CA 1
ATOM 1118 C C . VAL A 1 140 ? -11.487 -7.269 -5.302 1.00 98.31 140 VAL A C 1
ATOM 1120 O O . VAL A 1 140 ? -10.806 -8.195 -5.754 1.00 98.31 140 VAL A O 1
ATOM 1123 N N . LYS A 1 141 ? -11.863 -6.219 -6.023 1.00 96.38 141 LYS A N 1
ATOM 1124 C CA . LYS A 1 141 ? -11.454 -5.938 -7.397 1.00 96.38 141 LYS A CA 1
ATOM 1125 C C . LYS A 1 141 ? -10.874 -4.520 -7.441 1.00 96.38 141 LYS A C 1
ATOM 1127 O O . LYS A 1 141 ? -11.256 -3.723 -6.579 1.00 96.38 141 LYS A O 1
ATOM 1132 N N . PRO A 1 142 ? -9.921 -4.259 -8.345 1.00 89.69 142 PRO A N 1
ATOM 1133 C CA . PRO A 1 142 ? -9.438 -2.909 -8.567 1.00 89.69 142 PRO A CA 1
ATOM 1134 C C . PRO A 1 142 ? -10.521 -2.019 -9.183 1.00 89.69 142 PRO A C 1
ATOM 1136 O O . PRO A 1 142 ? -11.419 -2.571 -9.866 1.00 89.69 142 PRO A O 1
#

Radius of gyration: 19.92 Å; chains: 1; bounding box: 71×36×40 Å

pLDDT: mean 89.87, std 14.63, range [46.31, 98.88]

Foldseek 3Di:
DPPPPPPPDPPPPDPPQFEPAPVVVVVVCVVVVVDVDDPDDQFAAQADPPDDFDWPDAARGRQPRHVHRDIDTDDDALGHTAGRAKAFFADWDQQAQDDDDDPVSVVSKTWTWGQDPVRDIDIDIPAHHVRDPDDGGDIHGD

Sequence (142 aa):
MRYVWFLLVSVLLVSCAVSNNPIRSEVRRLQKGVDHEDTSYVYDLPYEEGKSYRMVQGYFSSFTHKERAALDFKMKRGSKICAARGGVVIRMKEDGDRGGLKRKLRAYGNYVIIQHADSSRAGYWHIQKDGALVNVGDTVKP